Protein AF-A0A1H3Y716-F1 (afdb_monomer)

Organism: Alkalimonas amylolytica (NCBI:txid152573)

Foldseek 3Di:
DDPVVVVVVVVVVVVVVVVVVVVVPPPPPSLLVLLCPDPCNVVLVVLVVLLVVLVVQLVVLVVCLVVDDPVCNVVSVVSNVVSVVVNVVSVVVSVVSSVVSVVVVVVVVVVVVVVVVVVD

Mean predicted aligned error: 9.92 Å

Secondary structure (DSSP, 8-state):
--HHHHHHHHHHHHHHHHHHHHHTS-THHHHHHHTTSSTTHHHHHHHHHHHHHHHHHHHHHHHHHHHS-HHHHHHHHHHHHHHHHHHHHHHHHHHHHHHHHHHHHHHHHHHHHHHHHHT-

Nearest PDB structures (foldseek):
  2elb-assembly1_A-2  TM=7.055E-01  e=7.066E+00  Homo sapiens

pLDDT: mean 84.41, std 12.26, range [55.06, 98.12]

Solvent-accessible surface area (backbone atoms only — not comparable to full-atom values): 6412 Å² total; per-residue (Å²): 134,54,72,67,55,52,52,54,49,50,51,52,48,52,50,50,49,49,51,50,55,56,69,64,49,52,54,76,70,44,51,56,49,40,36,55,72,46,99,57,27,66,57,48,53,49,50,54,53,49,47,54,52,33,49,54,48,31,55,51,27,50,53,46,34,72,71,40,56,81,88,47,24,60,61,29,47,52,52,26,51,52,34,49,51,52,41,52,52,50,54,52,48,54,51,52,52,20,49,52,47,44,52,56,51,52,52,54,51,52,55,54,52,51,56,53,62,77,76,108

Radius of gyration: 24.16 Å; Cα contacts (8 Å, |Δi|>4): 59; chains: 1; bounding box: 48×19×80 Å

InterPro domains:
  IPR046659 Protein of unknown function DUF6768 [PF20556] (2-116)

Structure (mmCIF, N/CA/C/O backbone):
data_AF-A0A1H3Y716-F1
#
_entry.id   AF-A0A1H3Y716-F1
#
loop_
_atom_site.group_PDB
_atom_site.id
_atom_site.type_symbol
_atom_site.label_atom_id
_atom_site.label_alt_id
_atom_site.label_comp_id
_atom_site.label_asym_id
_atom_site.label_entity_id
_atom_site.label_seq_id
_atom_site.pdbx_PDB_ins_code
_atom_site.Cartn_x
_atom_site.Cartn_y
_atom_site.Cartn_z
_atom_site.occupancy
_atom_site.B_iso_or_equiv
_atom_site.auth_seq_id
_atom_site.auth_comp_id
_atom_site.auth_asym_id
_atom_site.auth_atom_id
_atom_site.pdbx_PDB_model_num
ATOM 1 N N . MET A 1 1 ? -6.051 0.870 55.846 1.00 55.19 1 MET A N 1
ATOM 2 C CA . MET A 1 1 ? -5.818 1.158 54.416 1.00 55.19 1 MET A CA 1
ATOM 3 C C . MET A 1 1 ? -5.862 2.656 54.223 1.00 55.19 1 MET A C 1
ATOM 5 O O . MET A 1 1 ? -6.858 3.265 54.602 1.00 55.19 1 MET A O 1
ATOM 9 N N . SER A 1 2 ? -4.777 3.223 53.706 1.00 79.81 2 SER A N 1
ATOM 10 C CA . SER A 1 2 ? -4.684 4.635 53.338 1.00 79.81 2 SER A CA 1
ATOM 11 C C . SER A 1 2 ? -5.501 4.906 52.069 1.00 79.81 2 SER A C 1
ATOM 13 O O . SER A 1 2 ? -5.725 3.998 51.267 1.00 79.81 2 SER A O 1
ATOM 15 N N . ILE A 1 3 ? -5.944 6.149 51.869 1.00 78.94 3 ILE A N 1
ATOM 16 C CA . ILE A 1 3 ? -6.548 6.586 50.599 1.00 78.94 3 ILE A CA 1
ATOM 17 C C . ILE A 1 3 ? -5.580 6.324 49.433 1.00 78.94 3 ILE A C 1
ATOM 19 O O . ILE A 1 3 ? -6.019 5.861 48.385 1.00 78.94 3 ILE A O 1
ATOM 23 N N . ASP A 1 4 ? -4.272 6.477 49.651 1.00 83.44 4 ASP A N 1
ATOM 24 C CA . ASP A 1 4 ? -3.241 6.139 48.660 1.00 83.44 4 ASP A CA 1
ATOM 25 C C . ASP A 1 4 ? -3.242 4.658 48.266 1.00 83.44 4 ASP A C 1
ATOM 27 O O . ASP A 1 4 ? -3.002 4.331 47.103 1.00 83.44 4 ASP A O 1
ATOM 31 N N . ASP A 1 5 ? -3.529 3.754 49.208 1.00 83.00 5 ASP A N 1
ATOM 32 C CA . ASP A 1 5 ? -3.594 2.318 48.915 1.00 83.00 5 ASP A CA 1
ATOM 33 C C . ASP A 1 5 ? -4.802 2.008 48.027 1.00 83.00 5 ASP A C 1
ATOM 35 O O . ASP A 1 5 ? -4.697 1.214 47.096 1.00 83.00 5 ASP A O 1
ATOM 39 N N . LYS A 1 6 ? -5.935 2.681 48.274 1.00 78.38 6 LYS A N 1
ATOM 40 C CA . LYS A 1 6 ? -7.137 2.566 47.437 1.00 78.38 6 LYS A CA 1
ATOM 41 C C . LYS A 1 6 ? -6.914 3.144 46.043 1.00 78.38 6 LYS A C 1
ATOM 43 O O . LYS A 1 6 ? -7.285 2.498 45.074 1.00 78.38 6 LYS A O 1
ATOM 48 N N . ILE A 1 7 ? -6.267 4.307 45.940 1.00 77.75 7 ILE A N 1
ATOM 49 C CA . ILE A 1 7 ? -5.929 4.937 44.656 1.00 77.75 7 ILE A CA 1
ATOM 50 C C . ILE A 1 7 ? -5.021 4.008 43.841 1.00 77.75 7 ILE A C 1
ATOM 52 O O . ILE A 1 7 ? -5.307 3.737 42.681 1.00 77.75 7 ILE A O 1
ATOM 56 N N . LYS A 1 8 ? -3.961 3.451 44.443 1.00 79.19 8 LYS A N 1
ATOM 57 C CA . LYS A 1 8 ? -3.062 2.507 43.754 1.00 79.19 8 LYS A CA 1
ATOM 58 C C . LYS A 1 8 ? -3.770 1.233 43.307 1.00 79.19 8 LYS A C 1
ATOM 60 O O . LYS A 1 8 ? -3.460 0.719 42.235 1.00 79.19 8 LYS A O 1
ATOM 65 N N . GLN A 1 9 ? -4.682 0.716 44.126 1.00 80.88 9 GLN A N 1
ATOM 66 C CA . GLN A 1 9 ? -5.434 -0.491 43.806 1.00 80.88 9 GLN A CA 1
ATOM 67 C C . GLN A 1 9 ? -6.415 -0.250 42.652 1.00 80.88 9 GLN A C 1
ATOM 69 O O . GLN A 1 9 ? -6.440 -1.048 41.720 1.00 80.88 9 GLN A O 1
ATOM 74 N N . ASP A 1 10 ? -7.120 0.881 42.666 1.00 78.81 10 ASP A N 1
ATOM 75 C CA . ASP A 1 10 ? -8.039 1.307 41.606 1.00 78.81 10 ASP A CA 1
ATOM 76 C C . ASP A 1 10 ? -7.297 1.571 40.281 1.00 78.81 10 ASP A C 1
ATOM 78 O O . ASP A 1 10 ? -7.661 1.042 39.234 1.00 78.81 10 ASP A O 1
ATOM 82 N N . LEU A 1 11 ? -6.154 2.265 40.323 1.00 79.19 11 LEU A N 1
ATOM 83 C CA . LEU A 1 11 ? -5.278 2.448 39.157 1.00 79.19 11 LEU A CA 1
ATOM 84 C C . LEU A 1 11 ? -4.750 1.122 38.593 1.00 79.19 11 LEU A C 1
ATOM 86 O O . LEU A 1 11 ? -4.672 0.962 37.377 1.00 79.19 11 LEU A O 1
ATOM 90 N N . ALA A 1 12 ? -4.372 0.171 39.450 1.00 79.44 12 ALA A N 1
ATOM 91 C CA . ALA A 1 12 ? -3.897 -1.141 39.015 1.00 79.44 12 ALA A CA 1
ATOM 92 C C . ALA A 1 12 ? -5.020 -1.992 38.400 1.00 79.44 12 ALA A C 1
ATOM 94 O O . ALA A 1 12 ? -4.769 -2.774 37.479 1.00 79.44 12 ALA A O 1
ATOM 95 N N . GLU A 1 13 ? -6.246 -1.845 38.898 1.00 78.38 13 GLU A N 1
ATOM 96 C CA . GLU A 1 13 ? -7.432 -2.511 38.369 1.00 78.38 13 GLU A CA 1
ATOM 97 C C . GLU A 1 13 ? -7.836 -1.924 37.012 1.00 78.38 13 GLU A C 1
ATOM 99 O O . GLU A 1 13 ? -7.965 -2.674 36.045 1.00 78.38 13 GLU A O 1
ATOM 104 N N . GLN A 1 14 ? -7.868 -0.595 36.890 1.00 71.38 14 GLN A N 1
ATOM 105 C CA . GLN A 1 14 ? -8.098 0.107 35.624 1.00 71.38 14 GLN A CA 1
ATOM 106 C C . GL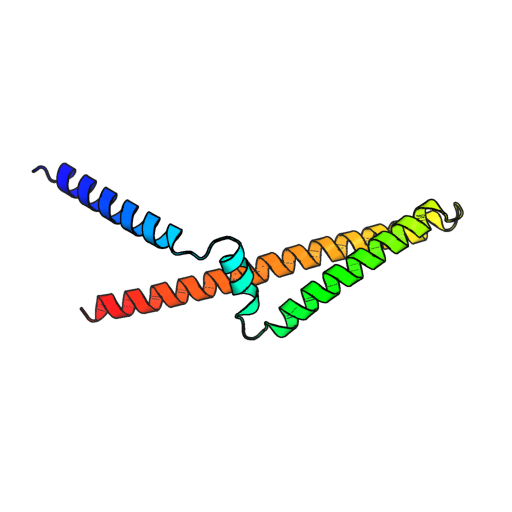N A 1 14 ? -7.005 -0.183 34.589 1.00 71.38 14 GLN A C 1
ATOM 108 O O . GLN A 1 14 ? -7.309 -0.396 33.417 1.00 71.38 14 GLN A O 1
ATOM 113 N N . ALA A 1 15 ? -5.733 -0.252 34.997 1.00 71.00 15 ALA A N 1
ATOM 114 C CA . ALA A 1 15 ? -4.635 -0.627 34.106 1.00 71.00 15 ALA A CA 1
ATOM 115 C C . ALA A 1 15 ? -4.781 -2.070 33.599 1.00 71.00 15 ALA A C 1
ATOM 117 O O . ALA A 1 15 ? -4.578 -2.325 32.416 1.00 71.00 15 ALA A O 1
ATOM 118 N N . LYS A 1 16 ? -5.192 -3.010 34.462 1.00 73.81 16 LYS A N 1
ATOM 119 C CA . LYS A 1 16 ? -5.489 -4.397 34.065 1.00 73.81 16 LYS A CA 1
ATOM 120 C C . LYS A 1 16 ? -6.705 -4.500 33.156 1.00 73.81 16 LYS A C 1
ATOM 122 O O . LYS A 1 16 ? -6.710 -5.327 32.245 1.00 73.81 16 LYS A O 1
ATOM 127 N N . GLU A 1 17 ? -7.738 -3.706 33.403 1.00 71.81 17 GLU A N 1
ATOM 128 C CA . GLU A 1 17 ? -8.912 -3.646 32.540 1.00 71.81 17 GLU A CA 1
ATOM 129 C C . GLU A 1 17 ? -8.544 -3.076 31.166 1.00 71.81 17 GLU A C 1
ATOM 131 O O . GLU A 1 17 ? -8.914 -3.655 30.145 1.00 71.81 17 GLU A O 1
ATOM 136 N N . LEU A 1 18 ? -7.736 -2.014 31.131 1.00 65.06 18 LEU A N 1
ATOM 137 C CA . LEU A 1 18 ? -7.209 -1.429 29.904 1.00 65.06 18 LEU A CA 1
ATOM 138 C C . LEU A 1 18 ? -6.330 -2.423 29.135 1.00 65.06 18 LEU A C 1
ATOM 140 O O . LEU A 1 18 ? -6.558 -2.623 27.945 1.00 65.06 18 LEU A O 1
ATOM 144 N N . ASP A 1 19 ? -5.402 -3.109 29.806 1.00 67.06 19 ASP A N 1
ATOM 145 C CA . ASP A 1 19 ? -4.562 -4.155 29.206 1.00 67.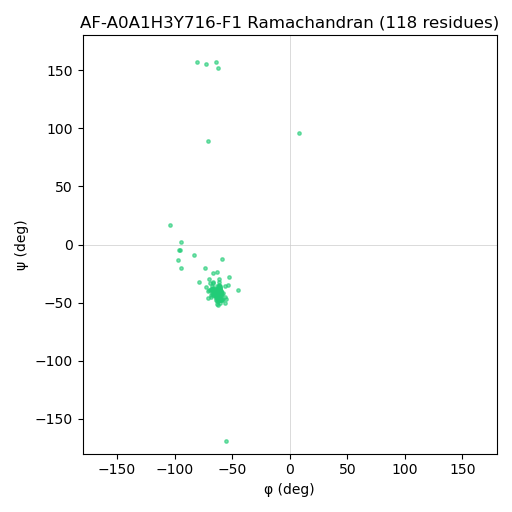06 19 ASP A CA 1
ATOM 146 C C . ASP A 1 19 ? -5.405 -5.303 28.648 1.00 67.06 19 ASP A C 1
ATOM 148 O O . ASP A 1 19 ? -5.150 -5.799 27.551 1.00 67.06 19 ASP A O 1
ATOM 152 N N . ARG A 1 20 ? -6.453 -5.715 29.367 1.00 66.75 20 ARG A N 1
ATOM 153 C CA . ARG A 1 20 ? -7.367 -6.768 28.917 1.00 66.75 20 ARG A CA 1
ATOM 154 C C . ARG A 1 20 ? -8.193 -6.317 27.713 1.00 66.75 20 ARG A C 1
ATOM 156 O O . ARG A 1 20 ? -8.383 -7.106 26.792 1.00 66.75 20 ARG A O 1
ATOM 163 N N . LEU A 1 21 ? -8.644 -5.063 27.684 1.00 61.75 21 LEU A N 1
ATOM 164 C CA . LEU A 1 21 ? -9.335 -4.461 26.540 1.00 61.75 21 LEU A CA 1
ATOM 165 C C . LEU A 1 21 ? -8.410 -4.308 25.324 1.00 61.75 21 LEU A C 1
ATOM 167 O O . LEU A 1 21 ? -8.849 -4.544 24.198 1.00 61.75 21 LEU A O 1
ATOM 171 N N . MET A 1 22 ? -7.137 -3.975 25.543 1.00 58.72 22 MET A N 1
ATOM 172 C CA . MET A 1 22 ? -6.109 -3.913 24.502 1.00 58.72 22 MET A CA 1
ATOM 173 C C . MET A 1 22 ? -5.739 -5.304 23.976 1.00 58.72 22 MET A C 1
ATOM 175 O O . MET A 1 22 ? -5.612 -5.477 22.770 1.00 58.72 22 MET A O 1
ATOM 179 N N . GLN A 1 23 ? -5.650 -6.321 24.838 1.00 60.91 23 GLN A N 1
ATOM 180 C CA . GLN A 1 23 ? -5.467 -7.719 24.422 1.00 60.91 23 GLN A CA 1
ATOM 181 C C . GLN A 1 23 ? -6.683 -8.278 23.668 1.00 60.91 23 GLN A C 1
ATOM 183 O O . GLN A 1 23 ? -6.540 -9.201 22.869 1.00 60.91 23 GLN A O 1
ATOM 188 N N . GLN A 1 24 ? -7.877 -7.721 23.897 1.00 55.06 24 GLN A N 1
ATOM 189 C CA . GLN A 1 24 ? -9.100 -8.082 23.180 1.00 55.06 24 GLN A CA 1
ATOM 190 C C . GLN A 1 24 ? -9.246 -7.369 21.825 1.00 55.06 24 GLN A C 1
ATOM 192 O O . GLN A 1 24 ? -10.135 -7.730 21.046 1.00 55.06 24 GLN A O 1
ATOM 197 N N . GLN A 1 25 ? -8.390 -6.386 21.511 1.00 56.56 25 GLN A N 1
ATOM 198 C CA . GLN A 1 25 ? -8.223 -5.919 20.137 1.00 56.56 25 GLN A CA 1
ATOM 199 C C . GLN A 1 25 ? -7.505 -7.021 19.358 1.00 56.56 25 GLN A C 1
ATOM 201 O O . GLN A 1 25 ? -6.281 -7.094 19.326 1.00 56.56 25 GLN A O 1
ATOM 206 N N . ASP A 1 26 ? -8.304 -7.925 18.785 1.00 58.72 26 ASP A N 1
ATOM 207 C CA . ASP A 1 26 ? -8.139 -8.470 17.437 1.00 58.72 26 ASP A CA 1
ATOM 208 C C . ASP A 1 26 ? -6.798 -8.018 16.822 1.00 58.72 26 ASP A C 1
ATOM 210 O O . ASP A 1 26 ? -6.709 -6.885 16.349 1.00 58.72 26 ASP A O 1
ATOM 214 N N . GLY A 1 27 ? -5.745 -8.852 16.915 1.00 68.62 27 GLY A N 1
ATOM 215 C CA . GLY A 1 27 ? -4.362 -8.491 16.547 1.00 68.62 27 GLY A CA 1
ATOM 216 C C . GLY A 1 27 ? -4.216 -7.972 15.107 1.00 68.62 27 GLY A C 1
ATOM 217 O O . GLY A 1 27 ? -5.202 -7.748 14.421 1.00 68.62 27 GLY A O 1
ATOM 218 N N . LEU A 1 28 ? -3.001 -7.815 14.563 1.00 69.12 28 LEU A N 1
ATOM 219 C CA . LEU A 1 28 ? -2.797 -7.186 13.233 1.00 69.12 28 LEU A CA 1
ATOM 220 C C . LEU A 1 28 ? -3.779 -7.673 12.137 1.00 69.12 28 LEU A C 1
ATOM 222 O O . LEU A 1 28 ? -4.290 -6.877 11.352 1.00 69.12 28 LEU A O 1
ATOM 226 N N . ALA A 1 29 ? -4.103 -8.968 12.126 1.00 71.81 29 ALA A N 1
ATOM 227 C CA . ALA A 1 29 ? -5.103 -9.553 11.235 1.00 71.81 29 ALA A CA 1
ATOM 228 C C . ALA A 1 29 ? -6.532 -9.009 11.445 1.00 71.81 29 ALA A C 1
ATOM 230 O O . ALA A 1 29 ? -7.244 -8.748 10.476 1.00 71.81 29 ALA A O 1
ATOM 231 N N . GLY A 1 30 ? -6.963 -8.828 12.690 1.00 72.25 30 GLY A N 1
ATOM 232 C CA . GLY A 1 30 ? -8.259 -8.257 13.031 1.00 72.25 30 GLY A CA 1
ATOM 233 C C . GLY A 1 30 ? -8.328 -6.747 12.781 1.00 72.25 30 GLY A C 1
ATOM 234 O O . GLY A 1 30 ? -9.320 -6.281 12.215 1.00 72.25 30 GLY A O 1
ATOM 235 N N . TYR A 1 31 ? -7.240 -6.006 13.030 1.00 74.00 31 TYR A N 1
ATOM 236 C CA . TYR A 1 31 ? -7.101 -4.618 12.569 1.00 74.00 31 TYR A CA 1
ATOM 237 C C . TYR A 1 31 ? -7.269 -4.513 11.047 1.00 74.00 31 TYR A C 1
ATOM 239 O O . TYR A 1 31 ? -8.119 -3.762 10.570 1.00 74.00 31 TYR A O 1
ATOM 247 N N . LEU A 1 32 ? -6.551 -5.330 10.269 1.00 73.06 32 LEU A N 1
ATOM 248 C CA . LEU A 1 32 ? -6.689 -5.358 8.807 1.00 73.06 32 LEU A CA 1
ATOM 249 C C . LEU A 1 32 ? -8.108 -5.734 8.372 1.00 73.06 32 LEU A C 1
ATOM 251 O O . LEU A 1 32 ? -8.656 -5.140 7.444 1.00 73.06 32 LEU A O 1
ATOM 255 N N . LYS A 1 33 ? -8.747 -6.673 9.077 1.00 74.81 33 LYS A N 1
ATOM 256 C CA . LYS A 1 33 ? -10.135 -7.062 8.818 1.00 74.81 33 LYS A CA 1
ATOM 257 C C . LYS A 1 33 ? -11.097 -5.892 9.014 1.00 74.81 33 LYS A C 1
ATOM 259 O O . LYS A 1 33 ? -12.074 -5.804 8.275 1.00 74.81 33 LYS A O 1
ATOM 264 N N . THR A 1 34 ? -10.829 -4.964 9.937 1.00 73.31 34 THR A N 1
ATOM 265 C CA . THR A 1 34 ? -11.693 -3.785 10.127 1.00 73.31 34 THR A CA 1
ATOM 266 C C . THR A 1 34 ? -11.771 -2.885 8.894 1.00 73.31 34 THR A C 1
ATOM 268 O O . THR A 1 34 ? -12.842 -2.333 8.637 1.00 73.31 34 THR A O 1
ATOM 271 N N . GLY A 1 35 ? -10.718 -2.831 8.070 1.00 70.00 35 GLY A N 1
ATOM 272 C CA . GLY A 1 35 ? -10.722 -2.106 6.796 1.00 70.00 35 GLY A CA 1
ATOM 273 C C . GLY A 1 35 ? -11.732 -2.656 5.780 1.00 70.00 35 GLY A C 1
ATOM 274 O O . GLY A 1 35 ? -12.215 -1.920 4.923 1.00 70.00 35 GLY A O 1
ATOM 275 N N . PHE A 1 36 ? -12.126 -3.928 5.908 1.00 72.19 36 PHE A N 1
ATOM 276 C CA . PHE A 1 36 ? -13.094 -4.591 5.027 1.00 72.19 36 PHE A CA 1
ATOM 277 C C . PHE A 1 36 ? -14.536 -4.589 5.559 1.00 72.19 36 PHE A C 1
ATOM 279 O O . PHE A 1 36 ? -15.433 -5.044 4.857 1.00 72.19 36 PHE A O 1
ATOM 286 N N . VAL A 1 37 ? -14.783 -4.100 6.781 1.00 65.75 37 VAL A N 1
ATOM 287 C CA . VAL A 1 37 ? -16.104 -4.165 7.450 1.00 65.75 37 VAL A CA 1
ATOM 288 C C . VAL A 1 37 ? -16.936 -2.883 7.233 1.00 65.75 37 VAL A C 1
ATOM 290 O O . VAL A 1 37 ? -18.055 -2.759 7.722 1.00 65.75 37 VAL A O 1
ATOM 293 N N . SER A 1 38 ? -16.423 -1.924 6.461 1.00 64.44 38 SER A N 1
ATOM 294 C CA . SER A 1 38 ? -17.125 -0.683 6.113 1.00 64.44 38 SER A CA 1
ATOM 295 C C . SER A 1 38 ? -18.131 -0.873 4.963 1.00 64.44 38 SER A C 1
ATOM 297 O O . SER A 1 38 ? -17.986 -1.766 4.124 1.00 64.44 38 SER A O 1
ATOM 299 N N . GLY A 1 39 ? -19.138 0.009 4.877 1.00 69.56 39 GLY A N 1
ATOM 300 C CA . GLY A 1 39 ? -20.069 0.080 3.736 1.00 69.56 39 GLY A CA 1
ATOM 301 C C . GLY A 1 39 ? -19.380 0.333 2.385 1.00 69.56 39 GLY A C 1
ATOM 302 O O . GLY A 1 39 ? -19.982 0.137 1.336 1.00 69.56 39 GLY A O 1
ATOM 303 N N . ILE A 1 40 ? -18.096 0.705 2.410 1.00 78.75 40 ILE A N 1
ATOM 304 C CA . ILE A 1 40 ? -17.226 0.974 1.261 1.00 78.75 40 ILE A CA 1
ATOM 305 C C . ILE A 1 40 ? -16.239 -0.202 1.024 1.00 78.75 40 ILE A C 1
ATOM 307 O O . ILE A 1 40 ? -15.262 -0.091 0.287 1.00 78.75 40 ILE A O 1
ATOM 311 N N . SER A 1 41 ? -16.500 -1.387 1.592 1.00 80.62 41 SER A N 1
ATOM 312 C CA . SER A 1 41 ? -15.648 -2.588 1.456 1.00 80.62 41 SER A CA 1
ATOM 313 C C . SER A 1 41 ? -15.324 -2.989 0.008 1.00 80.62 41 SER A C 1
ATOM 315 O O . SER A 1 41 ? -14.259 -3.552 -0.254 1.00 80.62 41 SER A O 1
ATOM 317 N N . TRP A 1 42 ? -16.202 -2.668 -0.949 1.00 84.75 42 TRP A N 1
ATOM 318 C CA . TRP A 1 42 ? -15.933 -2.833 -2.380 1.00 84.75 42 TRP A CA 1
ATOM 319 C C . TRP A 1 42 ? -14.749 -1.983 -2.857 1.00 84.75 42 TRP A C 1
ATOM 321 O O . TRP A 1 42 ? -13.871 -2.492 -3.551 1.00 84.75 42 TRP A O 1
ATOM 331 N N . VAL A 1 43 ? -14.677 -0.716 -2.440 1.00 88.94 43 VAL A N 1
ATOM 332 C CA . VAL A 1 43 ? -13.566 0.178 -2.800 1.00 88.94 43 VAL A CA 1
ATOM 333 C C . VAL A 1 43 ? -12.275 -0.294 -2.141 1.00 88.94 43 VAL A C 1
ATOM 335 O O . VAL A 1 43 ? -11.236 -0.258 -2.782 1.00 88.94 43 VAL A O 1
ATOM 338 N N . MET A 1 44 ? -12.329 -0.837 -0.919 1.00 90.00 44 MET A N 1
ATOM 339 C CA . MET A 1 44 ? -11.149 -1.450 -0.295 1.00 90.00 44 MET A CA 1
ATOM 340 C C . MET A 1 44 ? -10.592 -2.596 -1.157 1.00 90.00 44 MET A C 1
ATOM 342 O O . MET A 1 44 ? -9.399 -2.618 -1.458 1.00 90.00 44 MET A O 1
ATOM 346 N N . LYS A 1 45 ? -11.450 -3.517 -1.626 1.00 90.75 45 LYS A N 1
ATOM 347 C CA . LYS A 1 45 ? -11.038 -4.596 -2.546 1.00 90.75 45 LYS A CA 1
ATOM 348 C C . LYS A 1 45 ? -10.459 -4.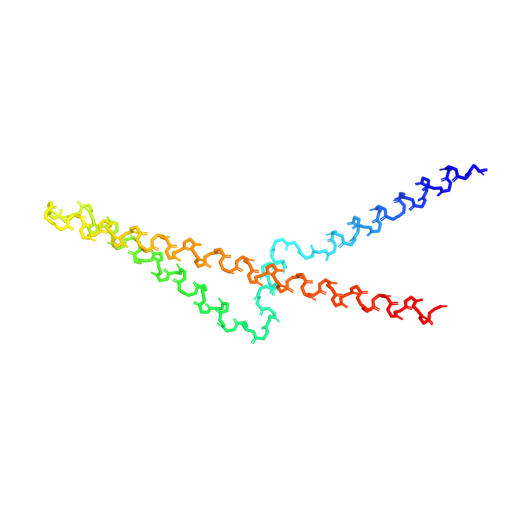039 -3.846 1.00 90.75 45 LYS A C 1
ATOM 350 O O . LYS A 1 45 ? -9.410 -4.506 -4.284 1.00 90.75 45 LYS A O 1
ATOM 355 N N . LEU A 1 46 ? -11.108 -3.030 -4.430 1.00 92.50 46 LEU A N 1
ATOM 356 C CA . LEU A 1 46 ? -10.627 -2.359 -5.637 1.00 92.50 46 LEU A CA 1
ATOM 357 C C . LEU A 1 46 ? -9.237 -1.741 -5.426 1.00 92.50 46 LEU A C 1
ATOM 359 O O . LEU A 1 46 ? -8.371 -1.908 -6.278 1.00 92.50 46 LEU A O 1
ATOM 363 N N . SER A 1 47 ? -8.987 -1.104 -4.281 1.00 92.88 47 SER A N 1
ATOM 364 C C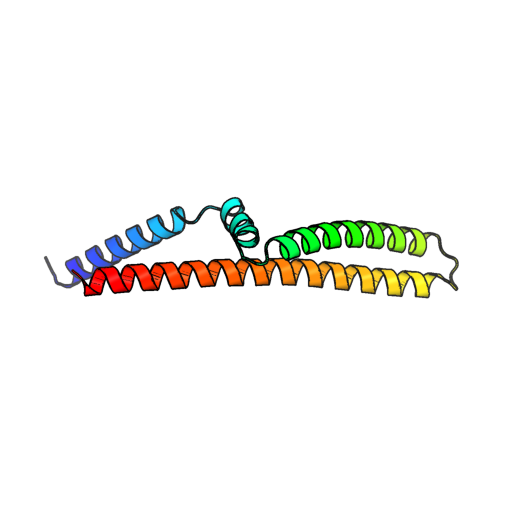A . SER A 1 47 ? -7.688 -0.513 -3.944 1.00 92.88 47 SER A CA 1
ATOM 365 C C . SER A 1 47 ? -6.585 -1.563 -3.803 1.00 92.88 47 SER A C 1
ATOM 367 O O . SER A 1 47 ? -5.468 -1.338 -4.265 1.00 92.88 47 SER A O 1
ATOM 369 N N . TYR A 1 48 ? -6.881 -2.738 -3.237 1.00 93.62 48 TYR A N 1
ATOM 370 C CA . TYR A 1 48 ? -5.923 -3.850 -3.213 1.00 93.62 48 TYR A CA 1
ATOM 371 C C . TYR A 1 48 ? -5.631 -4.401 -4.614 1.00 93.62 48 TYR A C 1
ATOM 373 O O . TYR A 1 48 ? -4.470 -4.644 -4.939 1.00 93.62 48 TYR A O 1
ATOM 381 N N . VAL A 1 49 ? -6.652 -4.552 -5.466 1.00 95.50 49 VAL A N 1
ATOM 382 C CA . VAL A 1 49 ? -6.460 -4.949 -6.874 1.00 95.50 49 VAL A CA 1
ATOM 383 C C . VAL A 1 49 ? -5.603 -3.915 -7.607 1.00 95.50 49 VAL A C 1
ATOM 385 O O . VAL A 1 49 ? -4.634 -4.276 -8.272 1.00 95.50 49 VAL A O 1
ATOM 388 N N . MET A 1 50 ? -5.897 -2.628 -7.425 1.00 95.31 50 MET A N 1
ATOM 389 C CA . MET A 1 50 ? -5.122 -1.528 -7.994 1.00 95.31 50 MET A CA 1
ATOM 390 C C . MET A 1 50 ? -3.664 -1.556 -7.520 1.00 95.31 50 MET A C 1
ATOM 392 O O . MET A 1 50 ? -2.766 -1.372 -8.335 1.00 95.31 50 MET A O 1
ATOM 396 N N . ALA A 1 51 ? -3.404 -1.864 -6.246 1.00 95.94 51 ALA A N 1
ATOM 397 C CA . ALA A 1 51 ? -2.043 -1.990 -5.728 1.00 95.94 51 ALA A CA 1
ATOM 398 C C . ALA A 1 51 ? -1.253 -3.136 -6.391 1.00 95.94 51 ALA A C 1
ATOM 400 O O . ALA A 1 51 ? -0.045 -3.013 -6.614 1.00 95.94 51 ALA A O 1
ATOM 401 N N . VAL A 1 52 ? -1.911 -4.252 -6.723 1.00 97.19 52 VAL A N 1
ATOM 402 C CA . VAL A 1 52 ? -1.293 -5.360 -7.477 1.00 97.19 52 VAL A CA 1
ATOM 403 C C . VAL A 1 52 ? -1.001 -4.935 -8.917 1.00 97.19 52 VAL A C 1
ATOM 405 O O . VAL A 1 52 ? 0.110 -5.147 -9.402 1.00 97.19 52 VAL A O 1
ATOM 408 N N . VAL A 1 53 ? -1.951 -4.269 -9.579 1.00 97.75 53 VAL A N 1
ATOM 409 C CA . VAL A 1 53 ? -1.772 -3.751 -10.946 1.00 97.75 53 VAL A CA 1
ATOM 410 C C . VAL A 1 53 ? -0.624 -2.742 -11.010 1.00 97.75 53 VAL A C 1
ATOM 412 O O . VAL A 1 53 ? 0.262 -2.874 -11.850 1.00 97.75 53 VAL A O 1
ATOM 415 N N . LEU A 1 54 ? -0.578 -1.778 -10.088 1.00 97.56 54 LEU A N 1
ATOM 416 C CA . LEU A 1 54 ? 0.506 -0.797 -10.001 1.00 97.56 54 LEU A CA 1
ATOM 417 C C . LEU A 1 54 ? 1.862 -1.460 -9.755 1.00 97.56 54 LEU A C 1
ATOM 419 O O . LEU A 1 54 ? 2.862 -1.029 -10.318 1.00 97.56 54 LEU A O 1
ATOM 423 N N . THR A 1 55 ? 1.903 -2.543 -8.977 1.00 97.75 55 THR A N 1
ATOM 424 C CA . THR A 1 55 ? 3.132 -3.325 -8.780 1.00 97.75 55 THR A CA 1
ATOM 425 C C . THR A 1 55 ? 3.616 -3.929 -10.099 1.00 97.75 55 THR A C 1
ATOM 427 O O . THR A 1 55 ? 4.793 -3.800 -10.429 1.00 97.75 55 THR A O 1
ATOM 430 N N . ALA A 1 56 ? 2.719 -4.529 -10.887 1.00 98.06 56 ALA A N 1
ATOM 431 C CA . ALA A 1 56 ? 3.061 -5.053 -12.209 1.00 98.06 56 ALA A CA 1
ATOM 432 C C . ALA A 1 56 ? 3.555 -3.943 -13.158 1.00 98.06 56 ALA A C 1
ATOM 434 O O . ALA A 1 56 ? 4.553 -4.130 -13.853 1.00 98.06 56 ALA A O 1
ATOM 435 N N . ILE A 1 57 ? 2.914 -2.768 -13.131 1.00 97.69 57 ILE A N 1
ATOM 436 C CA . ILE A 1 57 ? 3.330 -1.594 -13.914 1.00 97.69 57 ILE A CA 1
ATOM 437 C C . ILE A 1 57 ? 4.725 -1.115 -13.495 1.00 97.69 57 ILE A C 1
ATOM 439 O O . ILE A 1 57 ? 5.542 -0.828 -14.362 1.00 97.69 57 ILE A O 1
ATOM 443 N N . ILE A 1 58 ? 5.037 -1.067 -12.196 1.00 98.06 58 ILE A N 1
ATOM 444 C CA . ILE A 1 58 ? 6.371 -0.686 -11.703 1.00 98.06 58 ILE A CA 1
ATOM 445 C C . ILE A 1 58 ? 7.437 -1.634 -12.253 1.00 98.06 58 ILE A C 1
ATOM 447 O O . ILE A 1 58 ? 8.451 -1.169 -12.768 1.00 98.06 58 ILE A O 1
ATOM 451 N N . PHE A 1 59 ? 7.211 -2.950 -12.189 1.00 98.00 59 PHE A N 1
ATOM 452 C CA . PHE A 1 59 ? 8.159 -3.922 -12.741 1.00 98.00 59 PHE A CA 1
ATOM 453 C C . PHE A 1 59 ? 8.319 -3.775 -14.255 1.00 98.00 59 PHE A C 1
ATOM 455 O O . PHE A 1 59 ? 9.441 -3.826 -14.756 1.00 98.00 59 PHE A O 1
ATOM 462 N N . TRP A 1 60 ? 7.224 -3.535 -14.977 1.00 97.31 60 TRP A N 1
ATOM 463 C CA . TRP A 1 60 ? 7.263 -3.301 -16.417 1.00 97.31 60 TRP A CA 1
ATOM 464 C C . TRP A 1 60 ? 8.044 -2.032 -16.781 1.00 97.31 60 TRP A C 1
ATOM 466 O O . TRP A 1 60 ? 8.968 -2.087 -17.589 1.00 97.31 60 TRP A O 1
ATOM 476 N N . CYS A 1 61 ? 7.725 -0.898 -16.151 1.00 96.69 61 CYS A N 1
ATOM 477 C CA . CYS A 1 61 ? 8.427 0.366 -16.368 1.00 96.69 61 CYS A CA 1
ATOM 478 C C . CYS A 1 61 ? 9.902 0.267 -15.966 1.00 96.69 61 CYS A C 1
ATOM 480 O O . CYS A 1 61 ? 10.756 0.802 -16.663 1.00 96.69 61 CYS A O 1
ATOM 482 N N . GLY A 1 62 ? 10.212 -0.445 -14.879 1.00 96.62 62 GLY A N 1
ATOM 483 C CA . GLY A 1 62 ? 11.585 -0.685 -14.438 1.00 96.62 62 GLY A CA 1
ATOM 484 C C . GLY A 1 62 ? 12.380 -1.508 -15.448 1.00 96.62 62 GLY A C 1
ATOM 485 O O . GLY A 1 62 ? 13.509 -1.152 -15.773 1.00 96.62 62 GLY A O 1
ATOM 486 N N . TYR A 1 63 ? 11.777 -2.561 -16.005 1.00 97.50 63 TYR A N 1
ATOM 487 C CA . TYR A 1 63 ? 12.394 -3.351 -17.070 1.00 97.50 63 TYR A CA 1
ATOM 488 C C . TYR A 1 63 ? 12.650 -2.508 -18.327 1.00 97.50 63 TYR A C 1
ATOM 490 O O . TYR A 1 63 ? 13.767 -2.488 -18.843 1.00 97.50 63 TYR A O 1
ATOM 498 N N . GLN A 1 64 ? 11.642 -1.757 -18.781 1.00 96.31 64 GLN A N 1
ATOM 499 C CA . GLN A 1 64 ? 11.771 -0.881 -19.946 1.00 96.31 64 GLN A CA 1
ATOM 500 C C . GLN A 1 64 ? 12.817 0.214 -19.727 1.00 96.31 64 GLN A C 1
ATOM 502 O O . GLN A 1 64 ? 13.595 0.495 -20.627 1.00 96.31 64 GLN A O 1
ATOM 507 N N . PHE A 1 65 ? 12.910 0.783 -18.525 1.00 95.81 65 PHE A N 1
ATOM 508 C CA . PHE A 1 65 ? 13.919 1.789 -18.195 1.00 95.81 65 PHE A CA 1
ATOM 509 C C . PHE A 1 65 ? 15.358 1.275 -18.350 1.00 95.81 65 PHE A C 1
ATOM 511 O O . PHE A 1 65 ? 16.232 2.031 -18.765 1.00 95.81 65 PHE A O 1
ATOM 518 N N . VAL A 1 66 ? 15.608 0.003 -18.023 1.00 95.06 66 VAL A N 1
ATOM 519 C CA . VAL A 1 66 ? 16.946 -0.608 -18.118 1.00 95.06 66 VAL A CA 1
ATOM 520 C C . VAL A 1 66 ? 17.302 -0.992 -19.557 1.00 95.06 66 VAL A C 1
ATOM 522 O O . VAL A 1 66 ? 18.472 -0.943 -19.924 1.00 95.06 66 VAL A O 1
ATOM 525 N N . VAL A 1 67 ? 16.316 -1.382 -20.370 1.00 95.50 67 VAL A N 1
ATOM 526 C CA . VAL A 1 67 ? 16.536 -1.871 -21.747 1.00 95.50 67 VAL A CA 1
ATOM 527 C C . VAL A 1 67 ? 16.400 -0.759 -22.799 1.00 95.50 67 VAL A C 1
ATOM 529 O O . VAL A 1 67 ? 16.901 -0.900 -23.914 1.00 95.50 67 VAL A O 1
ATOM 532 N N . ALA A 1 68 ? 15.728 0.345 -22.469 1.00 93.25 68 ALA A N 1
ATOM 533 C CA . ALA A 1 68 ? 15.462 1.441 -23.393 1.00 93.25 68 ALA A CA 1
ATOM 534 C C . ALA A 1 68 ? 16.737 2.128 -23.902 1.00 93.25 68 ALA A C 1
ATOM 536 O O . ALA A 1 68 ? 17.753 2.222 -23.213 1.00 93.25 68 ALA A O 1
ATOM 537 N N . SER A 1 69 ? 16.643 2.683 -25.113 1.00 93.56 69 SER A N 1
ATOM 538 C CA . SER A 1 69 ? 17.661 3.591 -25.637 1.00 93.56 69 SER A CA 1
ATOM 539 C C . SER A 1 69 ? 17.745 4.870 -24.785 1.00 93.56 69 SER A C 1
ATOM 541 O O . SER A 1 69 ? 16.753 5.248 -24.148 1.00 93.56 69 SER A O 1
ATOM 543 N N . PRO A 1 70 ? 18.883 5.593 -24.803 1.00 91.69 70 PRO A N 1
ATOM 544 C CA . PRO A 1 70 ? 19.064 6.805 -23.994 1.00 91.69 70 PRO A CA 1
ATOM 545 C C . PRO A 1 70 ? 17.958 7.854 -24.185 1.00 91.69 70 PRO A C 1
ATOM 547 O O . PRO A 1 70 ? 17.547 8.515 -23.235 1.00 91.69 70 PRO A O 1
ATOM 550 N N . GLU A 1 71 ? 17.424 7.967 -25.403 1.00 93.56 71 GLU A N 1
ATOM 551 C CA . GLU A 1 71 ? 16.345 8.896 -25.759 1.00 93.56 71 GLU A CA 1
ATOM 552 C C . GLU A 1 71 ? 15.009 8.555 -25.075 1.00 93.56 71 GLU A C 1
ATOM 554 O O . GLU A 1 71 ? 14.234 9.448 -24.736 1.00 93.56 71 GLU A O 1
ATOM 559 N N . GLN A 1 72 ? 14.734 7.268 -24.840 1.00 93.38 72 GLN A N 1
ATOM 560 C CA . GLN A 1 72 ? 13.491 6.790 -24.220 1.00 93.38 72 GLN A CA 1
ATOM 561 C C . GLN A 1 72 ? 13.629 6.529 -22.719 1.00 93.38 72 GLN A C 1
ATOM 563 O O . GLN A 1 72 ? 12.626 6.383 -22.015 1.00 93.38 72 GLN A O 1
ATOM 568 N N . GLN A 1 73 ? 14.856 6.497 -22.206 1.00 92.50 73 GLN A N 1
ATOM 569 C CA . GLN A 1 73 ? 15.132 6.214 -20.804 1.00 92.50 73 GLN A CA 1
ATOM 570 C C . GLN A 1 73 ? 14.455 7.233 -19.872 1.00 92.50 73 GLN A C 1
ATOM 572 O O . GLN A 1 73 ? 13.858 6.849 -18.866 1.00 92.50 73 GLN A O 1
ATOM 577 N N . LEU A 1 74 ? 14.441 8.522 -20.235 1.00 95.69 74 LEU A N 1
ATOM 578 C CA . LEU A 1 74 ? 13.750 9.554 -19.452 1.00 95.69 74 LEU A CA 1
ATOM 579 C C . LEU A 1 74 ? 12.234 9.311 -19.379 1.00 95.69 74 LEU A C 1
ATOM 581 O O . LEU A 1 74 ? 11.641 9.436 -18.309 1.00 95.69 74 LEU A O 1
ATOM 585 N N . PHE A 1 75 ? 11.614 8.925 -20.497 1.00 95.56 75 PHE A N 1
ATOM 586 C CA . PHE A 1 75 ? 10.178 8.648 -20.567 1.00 95.56 75 PHE A CA 1
ATOM 587 C C . PHE A 1 75 ? 9.784 7.511 -19.616 1.00 95.56 75 PHE A C 1
ATOM 589 O O . PHE A 1 75 ? 8.888 7.675 -18.785 1.00 95.56 75 PHE A O 1
ATOM 596 N N . TRP A 1 76 ? 10.499 6.384 -19.674 1.00 96.62 76 TRP A N 1
ATOM 597 C CA . TRP A 1 76 ? 10.250 5.251 -18.780 1.00 96.62 76 TRP A CA 1
ATOM 598 C C . TRP A 1 76 ? 10.586 5.565 -17.320 1.00 96.62 76 TRP A C 1
ATOM 600 O O . TRP A 1 76 ? 9.888 5.093 -16.423 1.00 96.62 76 TRP A O 1
ATOM 610 N N . GLY A 1 77 ? 11.589 6.411 -17.071 1.00 96.06 77 GLY A N 1
ATOM 611 C CA . GLY A 1 77 ? 11.958 6.858 -15.728 1.00 96.06 77 GLY A CA 1
ATOM 612 C C . GLY A 1 77 ? 10.855 7.682 -15.062 1.00 96.06 77 GLY A C 1
ATOM 613 O O . GLY A 1 77 ? 10.515 7.441 -13.904 1.00 96.06 77 GLY A O 1
ATOM 614 N N . VAL A 1 78 ? 10.229 8.602 -15.802 1.00 97.50 78 VAL A N 1
ATOM 615 C CA . VAL A 1 78 ? 9.086 9.384 -15.302 1.00 97.50 78 VAL A CA 1
ATOM 616 C C . VAL A 1 78 ? 7.892 8.477 -15.005 1.00 97.50 78 VAL A C 1
ATOM 618 O O . VAL A 1 78 ? 7.297 8.585 -13.933 1.00 97.50 78 VAL A O 1
ATOM 621 N N . TRP A 1 79 ? 7.564 7.540 -15.899 1.00 97.06 79 TRP A N 1
ATOM 622 C CA . TRP A 1 79 ? 6.475 6.586 -15.660 1.00 97.06 79 TRP A CA 1
ATOM 623 C C . TRP A 1 79 ? 6.735 5.665 -14.472 1.00 97.06 79 TRP A C 1
ATOM 625 O O . TRP A 1 79 ? 5.811 5.382 -13.710 1.00 97.06 79 TRP A O 1
ATOM 635 N N . LEU A 1 80 ? 7.981 5.233 -14.279 1.00 97.56 80 LEU A N 1
ATOM 636 C CA . LEU A 1 80 ? 8.382 4.452 -13.116 1.00 97.56 80 LEU A CA 1
ATOM 637 C C . LEU A 1 80 ? 8.171 5.242 -11.818 1.00 97.56 80 LEU A C 1
ATOM 639 O O . LEU A 1 80 ? 7.569 4.720 -10.879 1.00 97.56 80 LEU A O 1
ATOM 643 N N . LEU A 1 81 ? 8.603 6.508 -11.780 1.00 97.81 81 LEU A N 1
ATOM 644 C CA . LEU A 1 81 ? 8.398 7.389 -10.628 1.00 97.81 81 LEU A CA 1
ATOM 645 C C . LEU A 1 81 ? 6.909 7.621 -10.348 1.00 97.81 81 LEU A C 1
ATOM 647 O O . LEU A 1 81 ? 6.477 7.492 -9.205 1.00 97.81 81 LEU A O 1
ATOM 651 N N . LEU A 1 82 ? 6.107 7.910 -11.375 1.00 98.06 82 LEU A N 1
ATOM 652 C CA . LEU A 1 82 ? 4.663 8.112 -11.221 1.00 98.06 82 LEU A CA 1
ATOM 653 C C . LEU A 1 82 ? 3.959 6.849 -10.714 1.00 98.06 82 LEU A C 1
ATOM 655 O O . LEU A 1 82 ? 3.151 6.933 -9.788 1.00 98.06 82 LEU A O 1
ATOM 659 N N . ALA A 1 83 ? 4.288 5.679 -11.267 1.00 97.50 83 ALA A N 1
ATOM 660 C CA . ALA A 1 83 ? 3.729 4.406 -10.821 1.00 97.50 83 ALA A CA 1
ATOM 661 C C . ALA A 1 83 ? 4.115 4.100 -9.364 1.00 97.50 83 ALA A C 1
ATOM 663 O O . ALA A 1 83 ? 3.272 3.670 -8.575 1.00 97.50 83 ALA A O 1
ATOM 664 N N . PHE A 1 84 ? 5.362 4.388 -8.978 1.00 97.62 84 PHE A N 1
ATOM 665 C CA . PHE A 1 84 ? 5.821 4.243 -7.598 1.00 97.62 84 PHE A CA 1
ATOM 666 C C . PHE A 1 84 ? 5.078 5.184 -6.639 1.00 97.62 84 PHE A C 1
ATOM 668 O O . PHE A 1 84 ? 4.576 4.739 -5.605 1.00 97.62 84 PHE A O 1
ATOM 675 N N . GLN A 1 85 ? 4.922 6.460 -7.000 1.00 98.12 85 GLN A N 1
ATOM 676 C CA . GLN A 1 85 ? 4.167 7.429 -6.199 1.00 98.12 85 GLN A CA 1
ATOM 677 C C . GLN A 1 85 ? 2.695 7.024 -6.050 1.00 98.12 85 GLN A C 1
ATOM 679 O O . GLN A 1 85 ? 2.154 7.067 -4.944 1.00 98.12 85 GLN A O 1
ATOM 684 N N . ALA A 1 86 ? 2.057 6.566 -7.132 1.00 97.31 86 ALA A N 1
ATOM 685 C CA . ALA A 1 86 ? 0.693 6.043 -7.091 1.00 97.31 86 ALA A CA 1
ATOM 686 C C . ALA A 1 86 ? 0.573 4.823 -6.159 1.00 97.31 86 ALA A C 1
ATOM 688 O O . ALA A 1 86 ? -0.402 4.698 -5.414 1.00 97.31 86 ALA A O 1
ATOM 689 N N . GLN A 1 87 ? 1.583 3.949 -6.141 1.00 97.81 87 GLN A N 1
ATOM 690 C CA . GLN A 1 87 ? 1.614 2.777 -5.267 1.00 97.81 87 GLN A CA 1
ATOM 691 C C . GLN A 1 87 ? 1.738 3.153 -3.785 1.00 97.81 87 GLN A C 1
ATOM 693 O O . GLN A 1 87 ? 1.045 2.584 -2.936 1.00 97.81 87 GLN A O 1
ATOM 698 N N . VAL A 1 88 ? 2.581 4.137 -3.464 1.00 97.38 88 VAL A N 1
ATOM 699 C CA . VAL A 1 88 ? 2.704 4.681 -2.102 1.00 97.38 88 VAL A CA 1
ATOM 700 C C . VAL A 1 88 ? 1.390 5.326 -1.660 1.00 97.38 88 VAL A C 1
ATOM 702 O O . VAL A 1 88 ? 0.884 5.003 -0.585 1.00 97.38 88 VAL A O 1
ATOM 705 N N . ALA A 1 89 ? 0.798 6.174 -2.505 1.00 97.56 89 ALA A N 1
ATOM 706 C CA . ALA A 1 89 ? -0.470 6.840 -2.217 1.00 97.56 89 ALA A CA 1
ATOM 707 C C . ALA A 1 89 ? -1.609 5.836 -1.976 1.00 97.56 89 ALA A C 1
ATOM 709 O O . ALA A 1 89 ? -2.373 5.987 -1.024 1.00 97.56 89 ALA A O 1
ATOM 710 N N . THR A 1 90 ? -1.681 4.768 -2.777 1.00 95.50 90 THR A N 1
ATOM 711 C CA . THR A 1 90 ? -2.687 3.704 -2.623 1.00 95.50 90 THR A CA 1
ATOM 712 C C . THR A 1 90 ? -2.563 3.010 -1.267 1.00 95.50 90 THR A C 1
ATOM 714 O O . THR A 1 90 ? -3.556 2.854 -0.557 1.00 95.50 90 THR A O 1
ATOM 717 N N . LYS A 1 91 ? -1.344 2.632 -0.862 1.00 93.75 91 LYS A N 1
ATOM 718 C CA . LYS A 1 91 ? -1.109 2.005 0.449 1.00 93.75 91 LYS A CA 1
ATOM 719 C C . LYS A 1 91 ? -1.440 2.944 1.605 1.00 93.75 91 LYS A C 1
ATOM 721 O O . LYS A 1 91 ? -2.062 2.512 2.574 1.00 93.75 91 LYS A O 1
ATOM 726 N N . LEU A 1 92 ? -1.054 4.215 1.496 1.00 95.06 92 LEU A N 1
ATOM 727 C CA . LEU A 1 92 ? -1.350 5.220 2.513 1.00 95.06 92 LEU A CA 1
ATOM 728 C C . LEU A 1 92 ? -2.860 5.418 2.668 1.00 95.06 92 LEU A C 1
ATOM 730 O O . LEU A 1 92 ? -3.366 5.424 3.787 1.00 95.06 92 LEU A O 1
ATOM 734 N N . TRP A 1 93 ? -3.589 5.499 1.554 1.00 94.06 93 TRP A N 1
ATOM 735 C CA . TRP A 1 93 ? -5.044 5.598 1.566 1.00 94.06 93 TRP A CA 1
ATOM 736 C C . TRP A 1 93 ? -5.700 4.375 2.223 1.00 94.06 93 TRP A C 1
ATOM 738 O O . TRP A 1 93 ? -6.540 4.546 3.102 1.00 94.06 93 TRP A O 1
ATOM 748 N N . ILE A 1 94 ? -5.275 3.149 1.876 1.00 90.94 94 ILE A N 1
ATOM 749 C CA . ILE A 1 94 ? -5.770 1.905 2.504 1.00 90.94 94 ILE A CA 1
ATOM 750 C C . ILE A 1 94 ? -5.567 1.943 4.025 1.00 90.94 94 ILE A C 1
ATOM 752 O O . ILE A 1 94 ? -6.476 1.599 4.787 1.00 90.94 94 ILE A O 1
ATOM 756 N N . PHE A 1 95 ? -4.387 2.376 4.476 1.00 90.19 95 PHE A N 1
ATOM 757 C CA . PHE A 1 95 ? -4.073 2.497 5.897 1.00 90.19 95 PHE A CA 1
ATOM 758 C C . PHE A 1 95 ? -4.960 3.538 6.590 1.00 90.19 95 PHE A C 1
ATOM 760 O O . PHE A 1 95 ? -5.565 3.245 7.621 1.00 90.19 95 PHE A O 1
ATOM 767 N N . MET A 1 96 ? -5.099 4.729 6.004 1.00 90.69 96 MET A N 1
ATOM 768 C CA . MET A 1 96 ? -5.940 5.797 6.549 1.00 90.69 96 MET A CA 1
ATOM 769 C C . MET A 1 96 ? -7.414 5.394 6.624 1.00 90.69 96 MET A C 1
ATOM 771 O O . MET A 1 96 ? -8.064 5.651 7.636 1.00 90.69 96 MET A O 1
ATOM 775 N N . GLU A 1 97 ? -7.939 4.738 5.591 1.00 90.12 97 GLU A N 1
ATOM 776 C CA . GLU A 1 97 ? -9.324 4.269 5.558 1.00 90.12 97 GLU A CA 1
ATOM 777 C C . GLU A 1 97 ? -9.563 3.154 6.587 1.00 90.12 97 GLU A C 1
ATOM 779 O O . GLU A 1 97 ? -10.577 3.147 7.288 1.00 90.12 97 GLU A O 1
ATOM 784 N N . THR A 1 98 ? -8.602 2.243 6.756 1.00 87.69 98 THR A N 1
ATOM 785 C CA . THR A 1 98 ? -8.652 1.224 7.816 1.00 87.69 98 THR A CA 1
ATOM 786 C C . THR A 1 98 ? -8.660 1.876 9.196 1.00 87.69 98 THR A C 1
ATOM 788 O O . THR A 1 98 ? -9.520 1.562 10.019 1.00 87.69 98 THR A O 1
ATOM 791 N N . ASN A 1 99 ? -7.772 2.846 9.429 1.00 87.94 99 ASN A N 1
ATOM 792 C CA . ASN A 1 99 ? -7.709 3.583 10.685 1.00 87.94 99 ASN A CA 1
ATOM 793 C C . ASN A 1 99 ? -9.010 4.347 10.970 1.00 87.94 99 ASN A C 1
ATOM 795 O O . ASN A 1 99 ? -9.558 4.242 12.063 1.00 87.94 99 ASN A O 1
ATOM 799 N N . ARG A 1 100 ? -9.563 5.044 9.970 1.00 87.25 100 ARG A N 1
ATOM 800 C CA . AR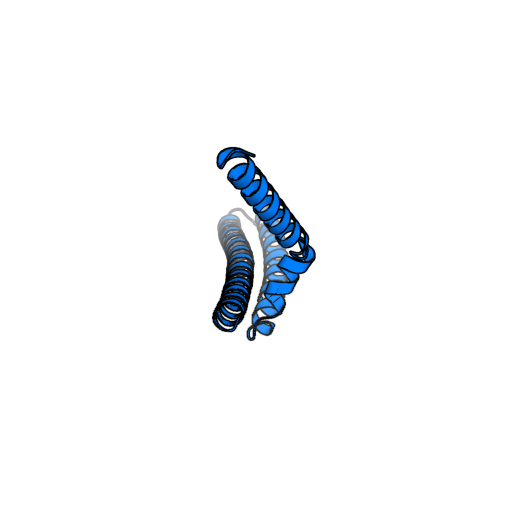G A 1 100 ? -10.852 5.743 10.072 1.00 87.25 100 ARG A CA 1
ATOM 801 C C . ARG A 1 100 ? -11.971 4.795 10.504 1.00 87.25 100 ARG A C 1
ATOM 803 O O . ARG A 1 100 ? -12.747 5.125 11.401 1.00 87.25 100 ARG A O 1
ATOM 810 N N . ASN A 1 101 ? -12.051 3.620 9.883 1.00 86.00 101 ASN A N 1
ATOM 811 C CA . ASN A 1 101 ? -13.063 2.617 10.209 1.00 86.00 101 ASN A CA 1
ATOM 812 C C . ASN A 1 101 ? -12.854 2.016 11.606 1.00 86.00 101 ASN A C 1
ATOM 814 O O . ASN A 1 101 ? -13.827 1.803 12.331 1.00 86.00 101 ASN A O 1
ATOM 818 N N . HIS A 1 102 ? -11.603 1.794 12.011 1.00 84.00 102 HIS A N 1
ATOM 819 C CA . HIS A 1 102 ? -11.260 1.342 13.355 1.00 84.00 102 HIS A CA 1
ATOM 820 C C . HIS A 1 102 ? -11.685 2.365 14.422 1.00 84.00 102 HIS A C 1
ATOM 822 O O . HIS A 1 102 ? -12.448 2.031 15.330 1.00 84.00 102 HIS A O 1
ATOM 828 N N . THR A 1 103 ? -11.299 3.633 14.260 1.00 87.50 103 THR A N 1
ATOM 829 C CA . THR A 1 103 ? -11.664 4.725 15.175 1.00 87.50 103 THR A CA 1
ATOM 830 C C . THR A 1 103 ? -13.177 4.906 15.277 1.00 87.50 103 THR A C 1
ATOM 832 O O . THR A 1 103 ? -13.707 5.028 16.378 1.00 87.50 103 THR A O 1
ATOM 835 N N . ALA A 1 104 ? -13.906 4.859 14.156 1.00 86.38 104 ALA A N 1
ATOM 836 C CA . ALA A 1 104 ? -15.364 4.982 14.169 1.00 86.38 104 ALA A CA 1
ATOM 837 C C . ALA A 1 104 ? -16.048 3.859 14.971 1.00 86.38 104 ALA A C 1
ATOM 839 O O . ALA A 1 104 ? -17.065 4.089 15.628 1.00 86.38 104 ALA A O 1
ATOM 840 N N . ARG A 1 105 ? -15.497 2.639 14.936 1.00 83.06 105 ARG A N 1
ATOM 841 C CA . ARG A 1 105 ? -16.004 1.514 15.736 1.00 83.06 105 ARG A CA 1
ATOM 842 C C . ARG A 1 105 ? -15.705 1.696 17.218 1.00 83.06 105 ARG A C 1
ATOM 844 O O . ARG A 1 105 ? -16.585 1.410 18.026 1.00 83.06 105 ARG A O 1
ATOM 851 N N . GLU A 1 106 ? -14.519 2.187 17.566 1.00 85.88 106 GLU A N 1
ATOM 852 C CA . GLU A 1 106 ? -14.177 2.479 18.962 1.00 85.88 106 GLU A CA 1
ATOM 853 C C . GLU A 1 106 ? -15.072 3.564 19.564 1.00 85.88 106 GLU A C 1
ATOM 855 O O . GLU A 1 106 ? -15.609 3.369 20.650 1.00 85.88 106 GLU A O 1
ATOM 860 N N . ILE A 1 107 ? -15.336 4.650 18.831 1.00 88.62 107 ILE A N 1
ATOM 861 C CA . ILE A 1 107 ? -16.246 5.713 19.289 1.00 88.62 107 ILE A CA 1
ATOM 862 C C . ILE A 1 107 ? -17.647 5.152 19.564 1.00 88.62 107 ILE A C 1
ATOM 864 O O . ILE A 1 107 ? -18.194 5.364 20.642 1.00 88.62 107 ILE A O 1
ATOM 868 N N . ARG A 1 108 ? -18.204 4.349 18.647 1.00 83.19 108 ARG A N 1
ATOM 86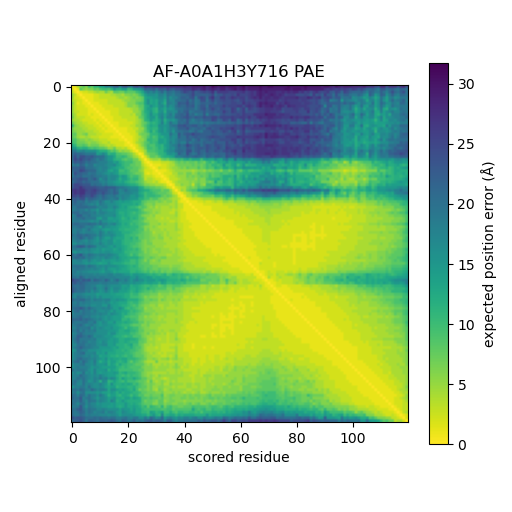9 C CA . ARG A 1 108 ? -19.515 3.706 18.860 1.00 83.19 108 ARG A CA 1
ATOM 870 C C . ARG A 1 108 ? -19.523 2.766 20.068 1.00 83.19 108 ARG A C 1
ATOM 872 O O . ARG A 1 108 ? -20.532 2.675 20.760 1.00 83.19 108 ARG A O 1
ATOM 879 N N . ARG A 1 109 ? -18.421 2.052 20.336 1.00 83.56 109 ARG A N 1
ATOM 880 C CA . ARG A 1 109 ? -18.296 1.214 21.543 1.00 83.56 109 ARG A CA 1
ATOM 881 C C . ARG A 1 109 ? -18.308 2.059 22.815 1.00 83.56 109 ARG A C 1
ATOM 883 O O . ARG A 1 109 ? -18.964 1.668 23.777 1.00 83.56 109 ARG A O 1
ATOM 890 N N . LEU A 1 110 ? -17.621 3.199 22.811 1.00 87.19 110 LEU A N 1
ATOM 891 C CA . LEU A 1 110 ? -17.620 4.138 23.933 1.00 8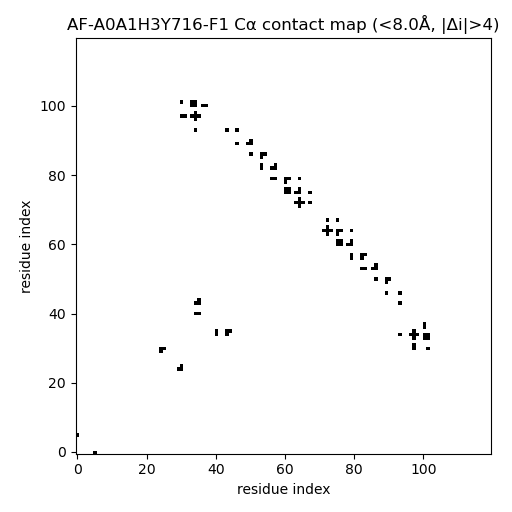7.19 110 LEU A CA 1
ATOM 892 C C . LEU A 1 110 ? -19.013 4.729 24.177 1.00 87.19 110 LEU A C 1
ATOM 894 O O . LEU A 1 110 ? -19.472 4.721 25.313 1.00 87.19 110 LEU A O 1
ATOM 898 N N . GLU A 1 111 ? -19.724 5.145 23.125 1.00 85.50 111 GLU A N 1
ATOM 899 C CA . GLU A 1 111 ? -21.105 5.645 23.230 1.00 85.50 111 GLU A CA 1
ATOM 900 C C . GLU A 1 111 ? -22.054 4.611 23.856 1.00 85.50 111 GLU A C 1
ATOM 902 O O . GLU A 1 111 ? -22.883 4.949 24.700 1.00 85.50 111 GLU A O 1
ATOM 907 N N . LEU A 1 112 ? -21.927 3.337 23.470 1.00 81.31 112 LEU A N 1
ATOM 908 C CA . LEU A 1 112 ? -22.733 2.253 24.038 1.00 81.31 112 LEU A CA 1
ATOM 909 C C . LEU A 1 112 ? -22.428 2.025 25.525 1.00 81.31 112 LEU A C 1
ATOM 911 O O . LEU A 1 112 ? -23.359 1.836 26.305 1.00 81.31 112 LEU A O 1
ATOM 915 N N . ARG A 1 113 ? -21.150 2.073 25.922 1.00 81.19 113 ARG A N 1
ATOM 916 C CA . ARG A 1 113 ? -20.736 1.944 27.331 1.00 81.19 113 ARG A CA 1
ATOM 917 C C . ARG A 1 113 ? -21.226 3.115 28.177 1.00 81.19 113 ARG A C 1
ATOM 919 O O . ARG A 1 113 ? -21.719 2.889 29.275 1.00 81.19 113 ARG A O 1
ATOM 926 N N . LEU A 1 114 ? -21.151 4.336 27.647 1.00 84.31 114 LEU A N 1
ATOM 927 C CA . LEU A 1 114 ? -21.629 5.532 28.340 1.00 84.31 114 LEU A CA 1
ATOM 928 C C . LEU A 1 114 ? -23.137 5.447 28.616 1.00 84.31 114 LEU A C 1
ATOM 930 O O . LEU A 1 114 ? -23.569 5.623 29.751 1.00 84.31 114 LEU A O 1
ATOM 934 N N . ARG A 1 115 ? -23.934 5.057 27.612 1.00 81.06 115 ARG A N 1
ATOM 935 C CA . ARG A 1 115 ? -25.379 4.838 27.796 1.00 81.06 115 ARG A CA 1
ATOM 936 C C . ARG A 1 115 ? -25.683 3.753 28.828 1.00 81.06 115 ARG A C 1
ATOM 938 O O . ARG A 1 115 ? -26.647 3.876 29.569 1.00 81.06 115 ARG A O 1
ATOM 945 N N . GLN A 1 116 ? -24.887 2.683 28.876 1.00 72.88 116 GLN A N 1
ATOM 946 C CA . GLN A 1 116 ? -25.049 1.634 29.888 1.00 72.88 116 GLN A CA 1
ATOM 947 C C . GLN A 1 116 ? -24.746 2.144 31.300 1.00 72.88 116 GLN A C 1
ATOM 949 O O . GLN A 1 116 ? -25.474 1.784 32.218 1.00 72.88 116 GLN A O 1
ATOM 954 N N . SER A 1 117 ? -23.731 2.999 31.470 1.00 77.81 117 SER A N 1
ATOM 955 C CA . SER A 1 117 ? -23.428 3.611 32.770 1.00 77.81 117 SER A CA 1
ATOM 956 C C . SER A 1 117 ? -24.462 4.642 33.223 1.00 77.81 117 SER A C 1
ATOM 958 O O . SER A 1 117 ? -24.668 4.786 34.416 1.00 77.81 117 SER A O 1
ATOM 960 N N . GLU A 1 118 ? -25.133 5.339 32.300 1.00 74.00 118 GLU A N 1
ATOM 961 C CA . GLU A 1 118 ? -26.211 6.286 32.640 1.00 74.00 118 GLU A CA 1
ATOM 962 C C . GLU A 1 118 ? -27.513 5.587 33.075 1.00 74.00 118 GLU A C 1
ATOM 964 O O . GLU A 1 118 ? -28.363 6.210 33.707 1.00 74.00 118 GLU A O 1
ATOM 969 N N . MET A 1 119 ? -27.694 4.310 32.718 1.00 60.97 119 MET A N 1
ATOM 970 C CA . MET A 1 119 ? -28.882 3.512 33.052 1.00 60.97 119 MET A CA 1
ATOM 971 C C . MET A 1 119 ? -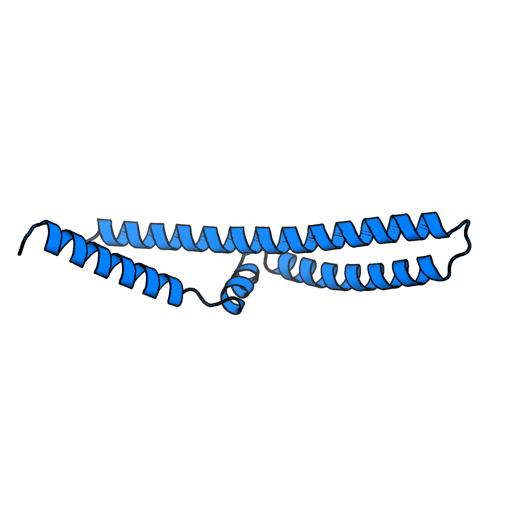28.719 2.643 34.315 1.00 60.97 119 MET A C 1
ATOM 973 O O . MET A 1 119 ? -29.683 1.974 34.694 1.00 60.97 119 MET A O 1
ATOM 977 N N . ALA A 1 120 ?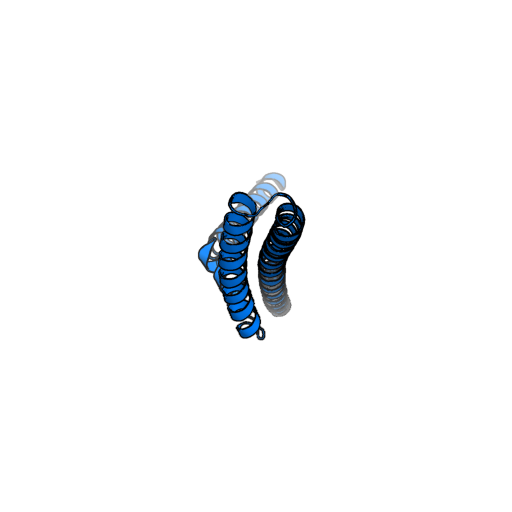 -27.530 2.612 34.925 1.00 56.31 120 ALA A N 1
ATOM 978 C CA . ALA A 1 120 ? -27.196 1.829 36.121 1.00 56.31 120 ALA A CA 1
ATOM 979 C C . ALA A 1 120 ? -27.152 2.714 37.374 1.00 56.31 120 ALA A C 1
ATOM 981 O O . ALA A 1 120 ? -27.569 2.215 38.443 1.00 56.31 120 ALA A O 1
#

Sequence (120 aa):
MSIDDKIKQDLAEQAKELDRLMQQQDGLAGYLKTGFVSGISWVMKLSYVMAVVLTAIIFWCGYQFVVASPEQQLFWGVWLLLAFQAQVATKLWIFMETNRNHTAREIRRLELRLRQSEMA